Protein AF-A0A1B6GUT9-F1 (afdb_monomer_lite)

Foldseek 3Di:
DVVVVVVVVVVVVVVVVVVVPPPDPDVVNVVVVVVVVVVVVVVVVVVVVVVVVVVVVVVCPDDDPPPPPCPDDDDPDDDPPDPPPPPPPDPPDPDDDDDDLVRVLVVLCVDPVRVPDPVSVVSVVVD

Organism: NCBI:txid1464854

pLDDT: mean 75.61, std 16.18, range [44.28, 97.44]

InterPro domains:
  IPR007900 Transcription initiation factor TFIID component TAF4, C-terminal [PF05236] (2-122)
  IPR045144 Transcription initiation factor TFIID component TAF4 [PTHR15138] (1-126)

Sequence (127 aa):
AERKKHEESEREILLRAAKSRSKTEDPEQVKLKAKAKEMQRAELEEMRQRESNLTALQAIGPRKKFKLDDAIAPLAQKIPGFNITVPSRAPPMQRIKRVSMRDLLFLLEQEKDTCKNSLLFKLYQKS

Radius of gyration: 37.66 Å; chains: 1; bounding box: 82×48×79 Å

Structure (mmCIF, N/CA/C/O backbone):
data_AF-A0A1B6GUT9-F1
#
_entry.id   AF-A0A1B6GUT9-F1
#
loop_
_atom_site.group_PDB
_atom_site.id
_atom_site.type_symbol
_atom_site.label_atom_id
_atom_site.label_alt_id
_atom_site.label_comp_id
_atom_site.label_asym_id
_atom_site.label_entity_id
_atom_site.label_seq_id
_atom_site.pdbx_PDB_ins_code
_atom_site.Cartn_x
_atom_site.Cartn_y
_atom_site.Cartn_z
_atom_site.occupancy
_atom_site.B_iso_or_equiv
_atom_site.auth_seq_id
_atom_site.auth_comp_id
_atom_site.auth_asym_id
_atom_site.auth_atom_id
_atom_site.pdbx_PDB_model_num
ATOM 1 N N . ALA A 1 1 ? -40.613 -26.230 36.964 1.00 57.66 1 ALA A N 1
ATOM 2 C CA . ALA A 1 1 ? -39.446 -25.497 36.427 1.00 57.66 1 ALA A CA 1
ATOM 3 C C . ALA A 1 1 ? -39.650 -23.979 36.463 1.00 57.66 1 ALA A C 1
ATOM 5 O O . ALA A 1 1 ? -38.716 -23.271 36.802 1.00 57.66 1 ALA A O 1
ATOM 6 N N . GLU A 1 2 ? -40.860 -23.472 36.203 1.00 54.22 2 GLU A N 1
ATOM 7 C CA . GLU A 1 2 ? -41.133 -22.022 36.157 1.00 54.22 2 GLU A CA 1
ATOM 8 C C . GLU A 1 2 ? -41.079 -21.310 37.519 1.00 54.22 2 GLU A C 1
ATOM 10 O O . GLU A 1 2 ? -40.506 -20.231 37.609 1.00 54.22 2 GLU A O 1
ATOM 15 N N . ARG A 1 3 ? -41.568 -21.934 38.604 1.00 55.97 3 ARG A N 1
ATOM 16 C CA . ARG A 1 3 ? -41.521 -21.334 39.957 1.00 55.97 3 ARG A CA 1
ATOM 17 C C . ARG A 1 3 ? -40.096 -21.069 40.457 1.00 55.97 3 ARG A C 1
ATOM 19 O O . ARG A 1 3 ? -39.838 -20.011 41.006 1.00 55.97 3 ARG A O 1
ATOM 26 N N . LYS A 1 4 ? -39.159 -21.988 40.184 1.00 61.28 4 LYS A N 1
ATOM 27 C CA . LYS A 1 4 ? -37.738 -21.812 40.529 1.00 61.28 4 LYS A CA 1
ATOM 28 C C . LYS A 1 4 ? -37.106 -20.650 39.768 1.00 61.28 4 LYS A C 1
ATOM 30 O O . LYS A 1 4 ? -36.343 -19.904 40.353 1.00 61.28 4 LYS A O 1
ATOM 35 N N . LYS A 1 5 ? -37.471 -20.471 38.495 1.00 64.19 5 LYS A N 1
ATOM 36 C CA . LYS A 1 5 ? -36.969 -19.384 37.644 1.00 64.19 5 LYS A CA 1
ATOM 37 C C . LYS A 1 5 ? -37.502 -18.014 38.086 1.00 64.19 5 LYS A C 1
ATOM 39 O O . LYS A 1 5 ? -36.780 -17.027 38.010 1.00 64.19 5 LYS A O 1
ATOM 44 N N . HIS A 1 6 ? -38.742 -17.966 38.577 1.00 63.41 6 HIS A N 1
ATOM 45 C CA . HIS A 1 6 ? -39.335 -16.752 39.145 1.00 63.41 6 HIS A CA 1
ATOM 46 C C . HIS A 1 6 ? -38.647 -16.350 40.454 1.00 63.41 6 HIS A C 1
ATOM 48 O O . HIS A 1 6 ? -38.225 -15.208 40.606 1.00 63.41 6 HIS A O 1
ATOM 54 N N . GLU A 1 7 ? -38.456 -17.308 41.359 1.00 64.31 7 GLU A N 1
ATOM 55 C CA . GLU A 1 7 ? -37.793 -17.091 42.649 1.00 64.31 7 GLU A CA 1
ATOM 56 C C . GLU A 1 7 ? -36.312 -16.696 42.475 1.00 64.31 7 GLU A C 1
ATOM 58 O O . GLU A 1 7 ? -35.795 -15.839 43.191 1.00 64.31 7 GLU A O 1
ATOM 63 N N . GLU A 1 8 ? -35.640 -17.239 41.451 1.00 66.88 8 GLU A N 1
ATOM 64 C CA . GLU A 1 8 ? -34.294 -16.813 41.050 1.00 66.88 8 GLU A CA 1
ATOM 65 C C . GLU A 1 8 ? -34.272 -15.368 40.541 1.00 66.88 8 GLU A C 1
ATOM 67 O O . GLU A 1 8 ? -33.385 -14.606 40.920 1.00 66.88 8 GLU A O 1
ATOM 72 N N . SER A 1 9 ? -35.271 -14.969 39.746 1.00 69.75 9 SER A N 1
ATOM 73 C CA . SER A 1 9 ? -35.369 -13.604 39.218 1.00 69.75 9 SER A CA 1
ATOM 74 C C . SER A 1 9 ? -35.673 -12.572 40.307 1.00 69.75 9 SER A C 1
ATOM 76 O O . SER A 1 9 ? -35.066 -11.502 40.331 1.00 69.75 9 SER A O 1
ATOM 78 N N . GLU A 1 10 ? -36.536 -12.903 41.272 1.00 68.94 10 GLU A N 1
ATOM 79 C CA . GLU A 1 10 ? -36.814 -12.037 42.421 1.00 68.94 10 GLU A CA 1
ATOM 80 C C . GLU A 1 10 ? -35.579 -11.902 43.316 1.00 68.94 10 GLU A C 1
ATOM 82 O O . GLU A 1 10 ? -35.238 -10.793 43.736 1.00 68.94 10 GLU A O 1
ATOM 87 N N . ARG A 1 11 ? -34.841 -13.000 43.532 1.00 73.69 11 ARG A N 1
ATOM 88 C CA . ARG A 1 11 ? -33.570 -12.994 44.269 1.00 73.69 11 ARG A CA 1
ATOM 89 C C . ARG A 1 1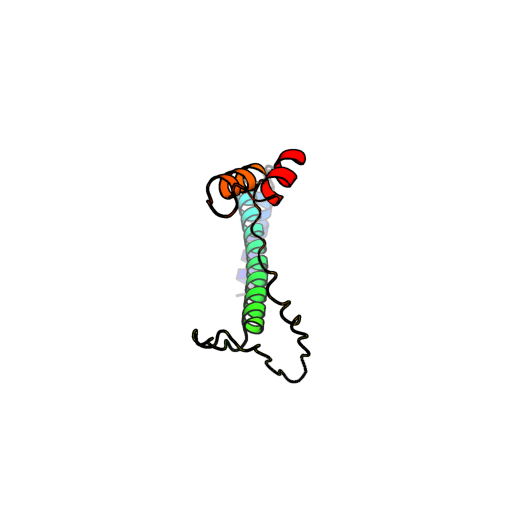1 ? -32.494 -12.178 43.552 1.00 73.69 11 ARG A C 1
ATOM 91 O O . ARG A 1 11 ? -31.747 -11.451 44.208 1.00 73.69 11 ARG A O 1
ATOM 98 N N . GLU A 1 12 ? -32.423 -12.262 42.229 1.00 73.38 12 GLU A N 1
ATOM 99 C CA . GLU A 1 12 ? -31.492 -11.486 41.407 1.00 73.38 12 GLU A CA 1
ATOM 100 C C . GLU A 1 12 ? -31.811 -9.985 41.459 1.00 73.38 12 GLU A C 1
ATOM 102 O O . GLU A 1 12 ? -30.905 -9.169 41.638 1.00 73.38 12 GLU A O 1
ATOM 107 N N . ILE A 1 13 ? -33.091 -9.609 41.389 1.00 77.50 13 ILE A N 1
ATOM 108 C CA . ILE A 1 13 ? -33.536 -8.212 41.489 1.00 77.50 13 ILE A CA 1
ATOM 109 C C . ILE A 1 13 ? -33.252 -7.651 42.887 1.00 77.50 13 ILE A C 1
ATOM 111 O O . ILE A 1 13 ? -32.741 -6.533 43.001 1.00 77.50 13 ILE A O 1
ATOM 115 N N . LEU A 1 14 ? -33.506 -8.428 43.945 1.00 66.88 14 LEU A N 1
ATOM 116 C CA . LEU A 1 14 ? -33.232 -8.013 45.323 1.00 66.88 14 LEU A CA 1
ATOM 117 C C . LEU A 1 14 ? -31.727 -7.821 45.568 1.00 66.88 14 LEU A C 1
ATOM 119 O O . LEU A 1 14 ? -31.309 -6.810 46.138 1.00 66.88 14 LEU A O 1
ATOM 123 N N . LEU A 1 15 ? -30.899 -8.755 45.081 1.00 68.38 15 LEU A N 1
ATOM 124 C CA . LEU A 1 15 ? -29.438 -8.664 45.153 1.00 68.38 15 LEU A CA 1
ATOM 125 C C . LEU A 1 15 ? -28.907 -7.480 44.339 1.00 68.38 15 LEU A C 1
ATOM 127 O O . LEU A 1 15 ? -28.021 -6.764 44.806 1.00 68.38 15 LEU A O 1
ATOM 131 N N . ARG A 1 16 ? -29.474 -7.224 43.156 1.00 70.69 16 ARG A N 1
ATOM 132 C CA . ARG A 1 16 ? -29.128 -6.083 42.296 1.00 70.69 16 ARG A CA 1
ATOM 133 C C . ARG A 1 16 ? -29.485 -4.747 42.946 1.00 70.69 16 ARG A C 1
ATOM 135 O O . ARG A 1 16 ? -28.674 -3.822 42.914 1.00 70.69 16 ARG A O 1
ATOM 142 N N . ALA A 1 17 ? -30.654 -4.654 43.574 1.00 66.69 17 ALA A N 1
ATOM 143 C CA . ALA A 1 17 ? -31.082 -3.463 44.300 1.00 66.69 17 ALA A CA 1
ATOM 144 C C . ALA A 1 17 ? -30.190 -3.201 45.527 1.00 66.69 17 ALA A C 1
ATOM 146 O O . ALA A 1 17 ? -29.755 -2.066 45.734 1.00 66.69 17 ALA A O 1
ATOM 147 N N . ALA A 1 18 ? -29.821 -4.246 46.278 1.00 65.00 18 ALA A N 1
ATOM 148 C CA . ALA A 1 18 ? -28.900 -4.135 47.410 1.00 65.00 18 ALA A CA 1
ATOM 149 C C . ALA A 1 18 ? -27.490 -3.684 46.981 1.00 65.00 18 ALA A C 1
ATOM 151 O O . ALA A 1 18 ? -26.916 -2.793 47.608 1.00 65.00 18 ALA A O 1
ATOM 152 N N . LYS A 1 19 ? -26.960 -4.228 45.874 1.00 61.50 19 LYS A N 1
ATOM 153 C CA . LYS A 1 19 ? -25.636 -3.863 45.332 1.00 61.50 19 LYS A CA 1
ATOM 154 C C . LYS A 1 19 ? -25.589 -2.456 44.719 1.00 61.50 19 LYS A C 1
ATOM 156 O O . LYS A 1 19 ? -24.543 -1.822 44.729 1.00 61.50 19 LYS A O 1
ATOM 161 N N . SER A 1 20 ? -26.717 -1.933 44.232 1.00 58.66 20 SER A N 1
ATOM 162 C CA . SER A 1 20 ? -26.798 -0.590 43.625 1.00 58.66 20 SER A CA 1
ATOM 163 C C . SER A 1 20 ? -26.779 0.589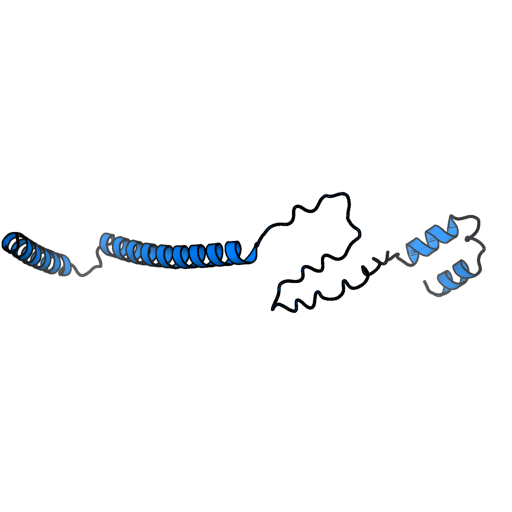 44.612 1.00 58.66 20 SER A C 1
ATOM 165 O O . SER A 1 20 ? -26.722 1.742 44.185 1.00 58.66 20 SER A O 1
ATOM 167 N N . ARG A 1 21 ? -26.824 0.335 45.929 1.00 52.19 21 ARG A N 1
ATOM 168 C CA . ARG A 1 21 ? -26.881 1.392 46.956 1.00 52.19 21 ARG A CA 1
ATOM 169 C C . ARG A 1 21 ? -25.507 1.965 47.347 1.00 52.19 21 ARG A C 1
ATOM 171 O O . ARG A 1 21 ? -25.469 3.039 47.943 1.00 52.19 21 ARG A O 1
ATOM 178 N N . SER A 1 22 ? -24.392 1.315 46.998 1.00 53.53 22 SER A N 1
ATOM 179 C CA . SER A 1 22 ? -23.025 1.820 47.224 1.00 53.53 22 SER A CA 1
ATOM 180 C C . SER A 1 22 ? -22.512 2.565 45.985 1.00 53.53 22 SER A C 1
ATOM 182 O O . SER A 1 22 ? -22.076 1.972 45.005 1.00 53.53 22 SER A O 1
ATOM 184 N N . LYS A 1 23 ? -22.624 3.892 46.025 1.00 53.22 23 LYS A N 1
ATOM 185 C CA . LYS A 1 23 ? -22.599 4.848 44.903 1.00 53.22 23 LYS A CA 1
ATOM 186 C C . LYS A 1 23 ? -21.203 5.196 44.342 1.00 53.22 23 LYS A C 1
ATOM 188 O O . LYS A 1 23 ? -20.977 6.320 43.905 1.00 53.22 23 LYS A O 1
ATOM 193 N N . THR A 1 24 ? -20.283 4.243 44.331 1.00 57.00 24 THR A N 1
ATOM 194 C CA . THR A 1 24 ? -19.035 4.284 43.552 1.00 57.00 24 THR A CA 1
ATOM 195 C C . THR A 1 24 ? -19.071 3.045 42.678 1.00 57.00 24 THR A C 1
ATOM 197 O O . THR A 1 24 ? -19.139 1.956 43.240 1.00 57.00 24 THR A O 1
ATOM 200 N N . GLU A 1 25 ? -19.122 3.191 41.347 1.00 55.28 25 GLU A N 1
ATOM 201 C CA . GLU A 1 25 ? -19.144 2.046 40.423 1.00 55.28 25 GLU A CA 1
ATOM 202 C C . GLU A 1 25 ? -18.115 1.002 40.873 1.00 55.28 25 GLU A C 1
ATOM 204 O O . GLU A 1 25 ? -16.919 1.285 40.946 1.00 55.28 25 GLU A O 1
ATOM 209 N N . ASP A 1 26 ? -18.609 -0.181 41.239 1.00 64.88 26 ASP A N 1
ATOM 210 C CA . ASP A 1 26 ? -17.792 -1.302 41.681 1.00 64.88 26 ASP A CA 1
ATOM 211 C C . ASP A 1 26 ? -16.758 -1.583 40.571 1.00 64.88 26 ASP A C 1
ATOM 213 O O . ASP A 1 26 ? -17.155 -1.785 39.414 1.00 64.88 26 ASP A O 1
ATOM 217 N N . PRO A 1 27 ? -15.441 -1.549 40.849 1.00 69.44 27 PRO A N 1
ATOM 218 C CA . PRO A 1 27 ? -14.406 -1.738 39.832 1.00 69.44 27 PRO A CA 1
ATOM 219 C C . PRO A 1 27 ? -14.572 -3.051 39.053 1.00 69.44 27 PRO A C 1
ATOM 221 O O . PRO A 1 27 ? -14.122 -3.156 37.907 1.00 69.44 27 PRO A O 1
ATOM 224 N N . GLU A 1 28 ? -15.246 -4.047 39.631 1.00 76.50 28 GLU A N 1
ATOM 225 C CA . GLU A 1 28 ? -15.600 -5.279 38.927 1.00 76.50 28 GLU A CA 1
ATOM 226 C C . GLU A 1 28 ? -16.670 -5.071 37.845 1.00 76.50 28 GLU A C 1
ATOM 228 O O . GLU A 1 28 ? -16.590 -5.671 36.770 1.00 76.50 28 GLU A O 1
ATOM 233 N N . GLN A 1 29 ? -17.633 -4.175 38.064 1.00 76.00 29 GLN A N 1
ATOM 234 C CA . GLN A 1 29 ? -18.714 -3.889 37.118 1.00 76.00 29 GLN A CA 1
ATOM 235 C C . GLN A 1 29 ? -18.206 -3.143 35.874 1.00 76.00 29 GLN A C 1
ATOM 237 O O . GLN A 1 29 ? -18.638 -3.432 34.753 1.00 76.00 29 GLN A O 1
ATOM 242 N N . VAL A 1 30 ? -17.226 -2.249 36.045 1.00 78.62 30 VAL A N 1
ATOM 243 C CA . VAL A 1 30 ? -16.538 -1.569 34.932 1.00 78.62 30 VAL A CA 1
ATOM 244 C C . VAL A 1 30 ? -15.777 -2.578 34.069 1.00 78.62 30 VAL A C 1
ATOM 246 O O . VAL A 1 30 ? -15.898 -2.553 32.841 1.00 78.62 30 VAL A O 1
ATOM 249 N N . LYS A 1 31 ? -15.051 -3.514 34.697 1.00 83.56 31 LYS A N 1
ATOM 250 C CA . LYS A 1 31 ? -14.345 -4.596 33.989 1.00 83.56 31 LYS A CA 1
ATOM 251 C C . LYS A 1 31 ? -15.313 -5.500 33.229 1.00 83.56 31 LYS A C 1
ATOM 253 O O . LYS A 1 31 ? -15.051 -5.828 32.073 1.00 83.56 31 LYS A O 1
ATOM 258 N N . LEU A 1 32 ? -16.447 -5.859 33.837 1.00 78.88 32 LEU A N 1
ATOM 259 C CA . LEU A 1 32 ? -17.483 -6.659 33.177 1.00 78.88 32 LEU A CA 1
ATOM 260 C C . LEU A 1 32 ? -18.051 -5.950 31.942 1.00 78.88 32 LEU A C 1
ATOM 262 O O . LEU A 1 32 ? -18.172 -6.557 30.879 1.00 78.88 32 LEU A O 1
ATOM 266 N N . LYS A 1 33 ? -18.349 -4.652 32.056 1.00 85.50 33 LYS A N 1
ATOM 267 C CA . LYS A 1 33 ? -18.865 -3.838 30.947 1.00 85.50 33 LYS A CA 1
ATOM 268 C C . LYS A 1 33 ? -17.836 -3.667 29.825 1.00 85.50 33 LYS A C 1
ATOM 270 O O . LYS A 1 33 ? -18.199 -3.758 28.652 1.00 85.50 33 LYS A O 1
ATOM 275 N N . ALA A 1 34 ? -16.564 -3.456 30.166 1.00 85.00 34 ALA A N 1
ATOM 276 C CA . ALA A 1 34 ? -15.475 -3.384 29.193 1.00 85.00 34 ALA A CA 1
ATOM 277 C C . ALA A 1 34 ? -15.313 -4.713 28.437 1.00 85.00 34 ALA A C 1
ATOM 279 O O . ALA A 1 34 ? -15.296 -4.711 27.207 1.00 85.00 34 ALA A O 1
ATOM 280 N N . LYS A 1 35 ? -15.315 -5.841 29.160 1.00 92.69 35 LYS A N 1
ATOM 281 C CA . LYS A 1 35 ? -15.223 -7.189 28.580 1.00 92.69 35 LYS A CA 1
ATOM 282 C C . LYS A 1 35 ? -16.400 -7.510 27.655 1.00 92.69 35 LYS A C 1
ATOM 284 O O . LYS A 1 35 ? -16.198 -8.076 26.587 1.00 92.69 35 LYS A O 1
ATOM 289 N N . ALA A 1 36 ? -17.621 -7.119 28.030 1.00 84.62 36 ALA A N 1
ATOM 290 C CA . ALA A 1 36 ? -18.800 -7.300 27.182 1.00 84.62 36 ALA A CA 1
ATOM 291 C C . ALA A 1 36 ? -18.696 -6.501 25.870 1.00 84.62 36 ALA A C 1
ATOM 293 O O . ALA A 1 36 ? -18.998 -7.021 24.798 1.00 84.62 36 ALA A O 1
ATOM 294 N N . LYS A 1 37 ? -18.217 -5.252 25.938 1.00 91.94 37 LYS A N 1
ATOM 295 C CA . LYS A 1 37 ? -18.022 -4.405 24.753 1.00 91.94 37 LYS A CA 1
ATOM 296 C C . LYS A 1 37 ? -16.909 -4.927 23.841 1.00 91.94 37 LYS A C 1
ATOM 298 O O . LYS A 1 37 ? -17.042 -4.871 22.621 1.00 91.94 37 LYS A O 1
ATOM 303 N N . GLU A 1 38 ? -15.818 -5.420 24.420 1.00 92.19 38 GLU A N 1
ATOM 304 C CA . GLU A 1 38 ? -14.720 -6.033 23.669 1.00 92.19 38 GLU A CA 1
ATOM 305 C C . GLU A 1 38 ? -15.179 -7.303 22.949 1.00 92.19 38 GLU A C 1
ATOM 307 O O . GLU A 1 38 ? -14.920 -7.446 21.757 1.00 92.19 38 GLU A O 1
ATOM 312 N N . MET A 1 39 ? -15.948 -8.159 23.629 1.00 87.00 39 MET A N 1
ATOM 313 C CA . MET A 1 39 ? -16.525 -9.368 23.037 1.00 87.00 39 MET A CA 1
ATOM 314 C C . MET A 1 39 ? -17.420 -9.045 21.833 1.00 87.00 39 MET A C 1
ATOM 316 O O . MET A 1 39 ? -17.240 -9.634 20.773 1.00 87.00 39 MET A O 1
ATOM 320 N N . GLN A 1 40 ? -18.311 -8.053 21.953 1.00 92.19 40 GLN A N 1
ATOM 321 C CA . GLN A 1 40 ? -19.157 -7.615 20.833 1.00 92.19 40 GLN A CA 1
ATOM 322 C C . GLN A 1 40 ? -18.341 -7.065 19.657 1.00 92.19 40 GLN A C 1
ATOM 324 O O . GLN A 1 40 ? -18.668 -7.305 18.495 1.00 92.19 40 GLN A O 1
ATOM 329 N N . ARG A 1 41 ? -17.268 -6.317 19.941 1.00 93.75 41 ARG A N 1
ATOM 330 C CA . ARG A 1 41 ? -16.391 -5.780 18.895 1.00 93.75 41 ARG A CA 1
ATOM 331 C C . ARG A 1 41 ? -15.636 -6.895 18.171 1.00 93.75 41 ARG A C 1
ATOM 333 O O . ARG A 1 41 ? -15.558 -6.855 16.947 1.00 93.75 41 ARG A O 1
ATOM 340 N N . ALA A 1 42 ? -15.114 -7.868 18.916 1.00 94.69 42 ALA A N 1
ATOM 341 C CA . ALA A 1 42 ? -14.421 -9.022 18.356 1.00 94.69 42 ALA A CA 1
ATOM 342 C C . ALA A 1 42 ? -15.357 -9.874 17.484 1.00 94.69 42 ALA A C 1
ATOM 344 O O . ALA A 1 42 ? -14.971 -10.264 16.387 1.00 94.69 42 ALA A O 1
ATOM 345 N N . GLU A 1 43 ? -16.603 -10.092 17.917 1.00 92.88 43 GLU A N 1
ATOM 346 C CA . GLU A 1 43 ? -17.606 -10.844 17.151 1.00 92.88 43 GLU A CA 1
ATOM 347 C C . GLU A 1 43 ? -17.937 -10.169 15.807 1.00 92.88 43 GLU A C 1
ATOM 349 O O . GLU A 1 43 ? -17.941 -10.823 14.762 1.00 92.88 43 GLU A O 1
ATOM 354 N N . LEU A 1 44 ? -18.137 -8.845 15.804 1.00 94.19 44 LEU A N 1
ATOM 355 C CA . LEU A 1 44 ? -18.374 -8.079 14.573 1.00 94.19 44 LEU A CA 1
ATOM 356 C C . LEU A 1 44 ? -17.173 -8.116 13.619 1.00 94.19 44 LEU A C 1
ATOM 358 O O . LEU A 1 44 ? -17.341 -8.234 12.404 1.00 94.19 44 LEU A O 1
ATOM 362 N N . GLU A 1 45 ? -15.957 -8.006 14.153 1.00 94.31 45 GLU A N 1
ATOM 363 C CA . GLU A 1 45 ? -14.739 -8.048 13.344 1.00 94.31 45 GLU A CA 1
ATOM 364 C C . GLU A 1 45 ? -14.494 -9.440 12.755 1.00 94.31 45 GLU A C 1
ATOM 366 O O . GLU A 1 45 ? -14.132 -9.553 11.581 1.00 94.31 45 GLU A O 1
ATOM 371 N N . GLU A 1 46 ? -14.773 -10.495 13.519 1.00 96.06 46 GLU A N 1
ATOM 372 C CA . GLU A 1 46 ? -14.680 -11.873 13.049 1.00 96.06 46 GLU A CA 1
ATOM 373 C C . GLU A 1 46 ? -15.686 -12.146 11.923 1.00 96.06 46 GLU A C 1
ATOM 375 O O . GLU A 1 46 ? -15.324 -12.730 10.900 1.00 96.06 46 GLU A O 1
ATOM 380 N N . MET A 1 47 ? -16.927 -11.669 12.056 1.00 94.69 47 MET A N 1
ATOM 381 C CA . MET A 1 47 ? -17.923 -11.740 10.982 1.00 94.69 47 MET A CA 1
ATOM 382 C C . MET A 1 47 ? -17.438 -11.028 9.719 1.00 94.69 47 MET A C 1
ATOM 384 O O . MET A 1 47 ? -17.433 -11.627 8.641 1.00 94.69 47 MET A O 1
ATOM 388 N N . ARG A 1 48 ? -16.919 -9.802 9.853 1.00 96.44 48 ARG A N 1
ATOM 389 C CA . ARG A 1 48 ? -16.353 -9.055 8.720 1.00 96.44 48 ARG A CA 1
ATOM 390 C C . ARG A 1 48 ? -15.183 -9.799 8.073 1.00 96.44 48 ARG A C 1
ATOM 392 O O . ARG A 1 48 ? -15.042 -9.813 6.850 1.00 96.44 48 ARG A O 1
ATOM 399 N N . GLN A 1 49 ? -14.317 -10.412 8.879 1.00 96.56 49 GLN A N 1
ATOM 400 C CA . GLN A 1 49 ? -13.183 -11.182 8.376 1.00 96.56 49 GLN A CA 1
ATOM 401 C C . GLN A 1 49 ? -13.645 -12.448 7.644 1.00 96.56 49 GLN A C 1
ATOM 403 O O . GLN A 1 49 ? -13.116 -12.751 6.574 1.00 96.56 49 GLN A O 1
ATOM 408 N N . ARG A 1 50 ? -14.650 -13.160 8.166 1.00 97.44 50 ARG A N 1
ATOM 409 C CA . ARG A 1 50 ? -15.257 -14.324 7.500 1.00 97.44 50 ARG A CA 1
ATOM 410 C C . ARG A 1 50 ? -15.868 -13.943 6.149 1.00 97.44 50 ARG A C 1
ATOM 412 O O . ARG A 1 50 ? -15.613 -14.637 5.168 1.00 97.44 50 ARG A O 1
ATOM 419 N N . GLU A 1 51 ? -16.596 -12.830 6.071 1.00 96.44 51 GLU A N 1
ATOM 420 C CA . GLU A 1 51 ? -17.162 -12.309 4.814 1.00 96.44 51 GLU A CA 1
ATOM 421 C C . GLU A 1 51 ? -16.074 -11.926 3.801 1.00 96.44 51 GLU A C 1
ATOM 423 O O . GLU A 1 51 ? -16.145 -12.292 2.622 1.00 96.44 51 GLU A O 1
ATOM 428 N N . SER A 1 52 ? -15.025 -11.242 4.267 1.00 95.94 52 SER A N 1
ATOM 429 C CA . SER A 1 52 ? -13.853 -10.911 3.451 1.00 95.94 52 SER A CA 1
ATOM 430 C C . SER A 1 52 ? -13.179 -12.173 2.898 1.00 95.94 52 SER A C 1
ATOM 432 O O . SER A 1 52 ? -12.911 -12.263 1.700 1.00 95.94 52 SER A O 1
ATOM 434 N N . ASN A 1 53 ? -12.975 -13.194 3.739 1.00 95.62 53 ASN A N 1
ATOM 435 C CA . ASN A 1 53 ? -12.378 -14.469 3.336 1.00 95.62 53 ASN A CA 1
ATOM 436 C C . ASN A 1 53 ? -13.250 -15.218 2.322 1.00 95.62 53 ASN A C 1
ATOM 438 O O . ASN A 1 53 ? -12.727 -15.761 1.349 1.00 95.62 53 ASN A O 1
ATOM 442 N N . LEU A 1 54 ? -14.571 -15.228 2.519 1.00 95.81 54 LEU A N 1
ATOM 443 C CA . LEU A 1 54 ? -15.510 -15.833 1.576 1.00 95.81 54 LEU A CA 1
ATOM 444 C C . LEU A 1 54 ? -15.426 -15.148 0.205 1.00 95.81 54 LEU A C 1
ATOM 446 O O . LEU A 1 54 ? -15.316 -15.822 -0.819 1.00 95.81 54 LEU A O 1
ATOM 450 N N . THR A 1 55 ? -15.392 -13.816 0.194 1.00 94.38 55 THR A N 1
ATOM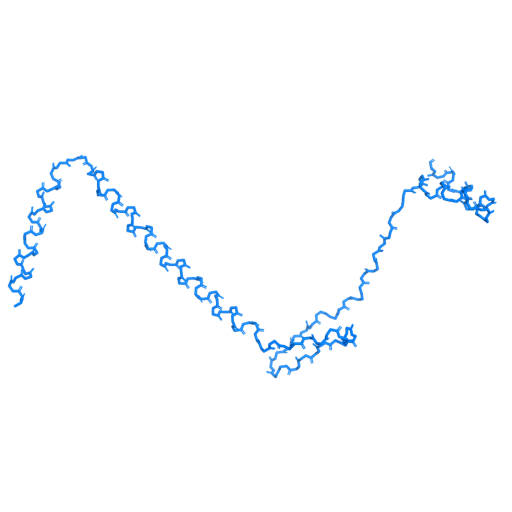 451 C CA . THR A 1 55 ? -15.236 -13.012 -1.027 1.00 94.38 55 THR A CA 1
ATOM 452 C C . THR A 1 55 ? -13.888 -13.277 -1.701 1.00 94.38 55 THR A C 1
ATOM 454 O O . THR A 1 55 ? -13.823 -13.449 -2.918 1.00 94.38 55 THR A O 1
ATOM 457 N N . ALA A 1 56 ? -12.805 -13.378 -0.926 1.00 93.38 56 ALA A N 1
ATOM 458 C CA . ALA A 1 56 ? -11.480 -13.707 -1.443 1.00 93.38 56 ALA A CA 1
ATOM 459 C C . ALA A 1 56 ? -11.450 -15.102 -2.087 1.00 93.38 56 ALA A C 1
ATOM 461 O O . ALA A 1 56 ? -10.906 -15.253 -3.178 1.00 93.38 56 ALA A O 1
ATOM 462 N N . LEU A 1 57 ? -12.074 -16.111 -1.469 1.00 89.19 57 LEU A N 1
ATOM 463 C CA . LEU A 1 57 ? -12.186 -17.455 -2.050 1.00 89.19 57 LEU A CA 1
ATOM 464 C C . LEU A 1 57 ? -12.988 -17.452 -3.356 1.00 89.19 57 LEU A C 1
ATOM 466 O O . LEU A 1 57 ? -12.582 -18.111 -4.315 1.00 89.19 57 LEU A O 1
ATOM 470 N N . GLN A 1 58 ? -14.076 -16.679 -3.419 1.00 90.25 58 GLN A N 1
ATOM 471 C CA . GLN A 1 58 ? -14.842 -16.488 -4.654 1.00 90.25 58 GLN A CA 1
ATOM 472 C C . GLN A 1 58 ? -13.999 -15.804 -5.747 1.00 90.25 58 GLN A C 1
ATOM 474 O O . GLN A 1 58 ? -14.053 -16.213 -6.906 1.00 90.25 58 GLN A O 1
ATOM 479 N N . ALA A 1 59 ? -13.180 -14.811 -5.384 1.00 88.00 59 ALA A N 1
ATOM 480 C CA . ALA A 1 59 ? -12.349 -14.049 -6.319 1.00 88.00 59 ALA A CA 1
ATOM 481 C C . ALA A 1 59 ? -11.087 -14.793 -6.799 1.00 88.00 59 ALA A C 1
ATOM 483 O O . ALA A 1 59 ? -10.665 -14.592 -7.938 1.00 88.00 59 ALA A O 1
ATOM 484 N N . ILE A 1 60 ? -10.477 -15.649 -5.965 1.00 84.88 60 ILE A N 1
ATOM 485 C CA . ILE A 1 60 ? -9.265 -16.420 -6.315 1.00 84.88 60 ILE A CA 1
ATOM 486 C C . ILE A 1 60 ? -9.507 -17.307 -7.547 1.00 84.88 60 ILE A C 1
ATOM 488 O O . ILE A 1 60 ? -8.589 -17.488 -8.352 1.00 84.88 60 ILE A O 1
ATOM 492 N N . GLY A 1 61 ? -10.730 -17.821 -7.716 1.00 75.31 61 GLY A N 1
ATOM 493 C CA . GLY A 1 61 ? -11.136 -18.615 -8.875 1.00 75.31 61 GLY A CA 1
ATOM 494 C C . GLY A 1 61 ? -10.276 -19.872 -9.122 1.00 75.31 61 GLY A C 1
ATOM 495 O O . GLY A 1 61 ? -9.373 -20.207 -8.348 1.00 75.31 61 GLY A O 1
ATOM 496 N N . PRO A 1 62 ? -10.532 -20.621 -10.211 1.00 78.62 62 PRO A N 1
ATOM 497 C CA . PRO A 1 62 ? -9.710 -21.769 -10.584 1.00 78.62 62 PRO A CA 1
ATOM 498 C C . PRO A 1 62 ? -8.292 -21.311 -10.954 1.00 78.62 62 PRO A C 1
ATOM 500 O O . PRO A 1 62 ? -8.055 -20.770 -12.038 1.00 78.62 62 PRO A O 1
ATOM 503 N N . ARG A 1 63 ? -7.324 -21.528 -10.055 1.00 70.38 63 ARG A N 1
ATOM 504 C CA . ARG A 1 63 ? -5.914 -21.183 -10.293 1.00 70.38 63 ARG A CA 1
ATOM 505 C C . ARG A 1 63 ? -5.365 -22.033 -11.441 1.00 70.38 63 ARG A C 1
ATOM 507 O O . ARG A 1 63 ? -5.071 -23.214 -11.260 1.00 70.38 63 ARG A O 1
ATOM 514 N N . LYS A 1 64 ? -5.154 -21.432 -12.616 1.00 61.59 64 LYS A N 1
ATOM 515 C CA . LYS A 1 64 ? -4.288 -22.024 -13.644 1.00 61.59 64 LYS A CA 1
ATOM 516 C C . LYS A 1 64 ? -2.872 -22.065 -13.079 1.00 61.59 64 LYS A C 1
ATOM 518 O O . LYS A 1 64 ? -2.270 -21.017 -12.855 1.00 61.59 64 LYS A O 1
ATOM 523 N N . LYS A 1 65 ? -2.343 -23.265 -12.817 1.00 59.97 65 LYS A N 1
ATOM 524 C CA . LYS A 1 65 ? -0.920 -23.425 -12.505 1.00 59.97 65 LYS A CA 1
ATOM 525 C C . LYS A 1 65 ? -0.144 -22.944 -13.728 1.00 59.97 65 LYS A C 1
ATOM 527 O O . LYS A 1 65 ? -0.163 -23.607 -14.761 1.00 59.97 65 LYS A O 1
ATOM 532 N N . PHE A 1 66 ? 0.460 -21.764 -13.630 1.00 55.06 66 PHE A N 1
ATOM 533 C CA . PHE A 1 66 ? 1.358 -21.264 -14.659 1.00 55.06 66 PHE A CA 1
ATOM 534 C C . PHE A 1 66 ? 2.541 -22.230 -14.709 1.00 55.06 66 PHE A C 1
ATOM 536 O O . PHE A 1 66 ? 3.296 -22.341 -13.743 1.00 55.06 66 PHE A O 1
ATOM 543 N N . LYS A 1 67 ? 2.647 -22.991 -15.801 1.00 54.59 67 LYS A N 1
ATOM 544 C CA . LYS A 1 67 ? 3.882 -23.701 -16.119 1.00 54.59 67 LYS A CA 1
ATOM 545 C C . LYS A 1 67 ? 4.925 -22.613 -16.368 1.00 54.59 67 LYS A C 1
ATOM 547 O O . LYS A 1 67 ? 4.678 -21.702 -17.154 1.00 54.59 67 LYS A O 1
ATOM 552 N N . LEU A 1 68 ? 6.025 -22.666 -15.625 1.00 55.44 68 LEU A N 1
ATOM 553 C CA . LEU A 1 68 ? 7.054 -21.623 -15.595 1.00 55.44 68 LEU A CA 1
ATOM 554 C C . LEU A 1 68 ? 7.800 -21.452 -16.935 1.00 55.44 68 LEU A C 1
ATOM 556 O O . LEU A 1 68 ? 8.536 -20.483 -17.073 1.00 55.44 68 LEU A O 1
ATOM 560 N N . ASP A 1 69 ? 7.559 -22.323 -17.920 1.00 53.94 69 ASP A N 1
ATOM 561 C CA . ASP A 1 69 ? 8.258 -22.304 -19.210 1.00 53.94 69 ASP A CA 1
ATOM 562 C C . ASP A 1 69 ? 7.571 -21.469 -20.308 1.00 53.94 69 ASP A C 1
ATOM 564 O O . ASP A 1 69 ? 8.236 -21.050 -21.249 1.00 53.94 69 ASP A O 1
ATOM 568 N N . ASP A 1 70 ? 6.283 -21.123 -20.175 1.00 46.44 70 ASP A N 1
ATOM 569 C CA . ASP A 1 70 ? 5.537 -20.386 -21.215 1.00 46.44 70 ASP A CA 1
ATOM 570 C C . ASP A 1 70 ? 5.333 -18.905 -20.851 1.00 46.44 70 ASP A C 1
ATOM 572 O O . ASP A 1 70 ? 4.226 -18.359 -20.894 1.00 46.44 70 ASP A O 1
ATOM 576 N N . ALA A 1 71 ? 6.408 -18.204 -20.490 1.00 50.50 71 ALA A N 1
ATOM 577 C CA . ALA A 1 71 ? 6.379 -16.762 -20.221 1.00 50.50 71 ALA A CA 1
ATOM 578 C C . ALA A 1 71 ? 6.164 -15.884 -21.482 1.00 50.50 71 ALA A C 1
ATOM 580 O O . ALA A 1 71 ? 6.564 -14.719 -21.488 1.00 50.50 71 ALA A O 1
ATOM 581 N N . ILE A 1 72 ? 5.525 -16.401 -22.543 1.00 50.34 72 ILE A N 1
ATOM 582 C CA . ILE A 1 72 ? 5.221 -15.664 -23.781 1.00 50.34 72 ILE A CA 1
ATOM 583 C C . ILE A 1 72 ? 3.857 -16.091 -24.369 1.00 50.34 72 ILE A C 1
ATOM 585 O O . ILE A 1 72 ? 3.776 -16.620 -25.469 1.00 50.34 72 ILE A O 1
ATOM 589 N N . ALA A 1 73 ? 2.748 -15.845 -23.663 1.00 46.28 73 ALA A N 1
ATOM 590 C CA . ALA A 1 73 ? 1.424 -15.727 -24.294 1.00 46.28 73 ALA A CA 1
ATOM 591 C C . ALA A 1 73 ? 0.456 -14.924 -23.400 1.00 46.28 73 ALA A C 1
ATOM 593 O O . ALA A 1 73 ? 0.404 -15.167 -22.190 1.00 46.28 73 ALA A O 1
ATOM 594 N N . PRO A 1 74 ? -0.327 -13.965 -23.935 1.00 47.75 74 PRO A N 1
ATOM 595 C CA . PRO A 1 74 ? -1.309 -13.243 -23.140 1.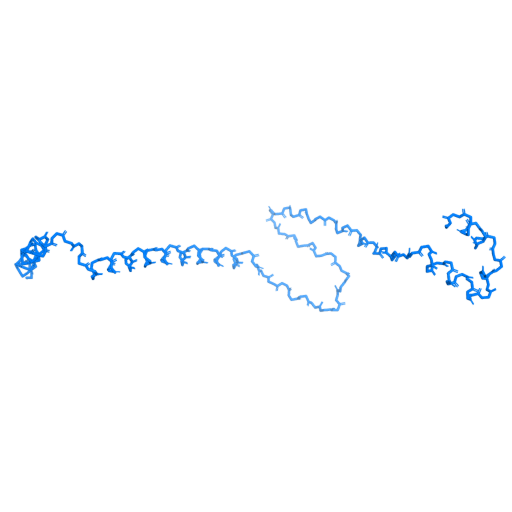00 47.75 74 PRO A CA 1
ATOM 596 C C . PRO A 1 74 ? -2.491 -14.172 -22.836 1.00 47.75 74 PRO A C 1
ATOM 598 O O . PRO A 1 74 ? -3.170 -14.673 -23.730 1.00 47.75 74 PRO A O 1
ATOM 601 N N . LEU A 1 75 ? -2.735 -14.410 -21.548 1.00 49.22 75 LEU A N 1
ATOM 602 C CA . LEU A 1 75 ? -3.831 -15.235 -21.052 1.00 49.22 75 LEU A CA 1
ATOM 603 C C . LEU A 1 75 ? -5.174 -14.506 -21.231 1.00 49.22 75 LEU A C 1
ATOM 605 O O . LEU A 1 75 ? -5.693 -13.895 -20.301 1.00 49.22 75 LEU A O 1
ATOM 609 N N . ALA A 1 76 ? -5.758 -14.584 -22.425 1.00 51.72 76 ALA A N 1
ATOM 610 C CA . ALA A 1 76 ? -7.163 -14.254 -22.641 1.00 51.72 76 ALA A CA 1
ATOM 611 C C . ALA A 1 7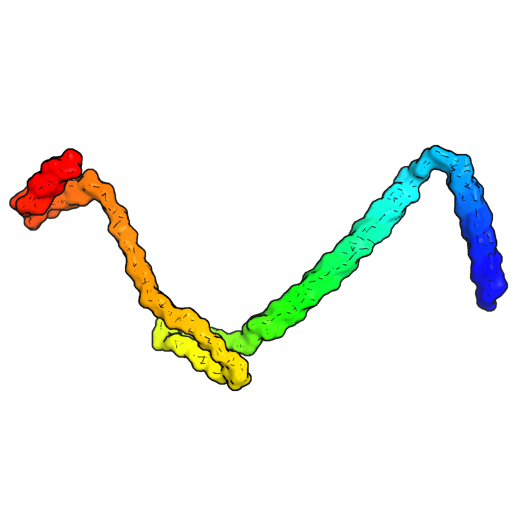6 ? -8.028 -15.442 -22.180 1.00 51.72 76 ALA A C 1
ATOM 613 O O . ALA A 1 76 ? -8.263 -16.395 -22.922 1.00 51.72 76 ALA A O 1
ATOM 614 N N . GLN A 1 77 ? -8.478 -15.428 -20.923 1.00 51.50 77 GLN A N 1
ATOM 615 C CA . GLN A 1 77 ? -9.529 -16.339 -20.464 1.00 51.50 77 GLN A CA 1
ATOM 616 C C . GLN A 1 77 ? -10.894 -15.750 -20.820 1.00 51.50 77 GLN A C 1
ATOM 618 O O . GLN A 1 77 ? -11.349 -14.792 -20.205 1.00 51.50 77 GLN A O 1
ATOM 623 N N . LYS A 1 78 ? -11.553 -16.344 -21.816 1.00 49.47 78 LYS A N 1
ATOM 624 C CA . LYS A 1 78 ? -12.929 -16.023 -22.200 1.00 49.47 78 LYS A CA 1
ATOM 625 C C . LYS A 1 78 ? -13.892 -16.620 -21.163 1.00 49.47 78 LYS A C 1
ATOM 627 O O . LYS A 1 78 ? -14.238 -17.794 -21.246 1.00 49.47 78 LYS A O 1
ATOM 632 N N . ILE A 1 79 ? -14.279 -15.825 -20.168 1.00 55.91 79 ILE A N 1
ATOM 633 C CA . ILE A 1 79 ? -15.408 -16.113 -19.271 1.00 55.91 79 ILE A CA 1
ATOM 634 C C . ILE A 1 79 ? -16.672 -15.594 -19.980 1.00 55.91 79 ILE A C 1
ATOM 636 O O . ILE A 1 79 ? -16.690 -14.421 -20.364 1.00 55.91 79 ILE A O 1
ATOM 640 N N . PRO A 1 80 ? -17.714 -16.413 -20.218 1.00 44.28 80 PRO A N 1
ATOM 641 C CA . PRO A 1 80 ? -18.922 -15.936 -20.882 1.00 44.28 80 PRO A CA 1
ATOM 642 C C . PRO A 1 80 ? -19.618 -14.910 -19.975 1.00 44.28 80 PRO A C 1
ATOM 644 O O . PRO A 1 80 ? -19.999 -15.231 -18.855 1.00 44.28 80 PRO A O 1
ATOM 647 N N . GLY A 1 81 ? -19.737 -13.665 -20.447 1.00 56.38 81 GLY A N 1
ATOM 648 C CA . GLY A 1 81 ? -20.394 -12.565 -19.727 1.00 56.38 81 GLY A CA 1
ATOM 649 C C . GLY A 1 81 ? -19.463 -11.578 -19.014 1.00 56.38 81 GLY A C 1
ATOM 650 O O . GLY A 1 81 ? -19.951 -10.583 -18.488 1.00 56.38 81 GLY A O 1
ATOM 651 N N . PHE A 1 82 ? -18.140 -11.785 -19.030 1.00 48.62 82 PHE A N 1
ATOM 652 C CA . PHE A 1 82 ? -17.192 -10.837 -18.440 1.00 48.62 82 PHE A CA 1
ATOM 653 C C . PHE A 1 82 ? -16.201 -10.343 -19.496 1.00 48.62 82 PHE A C 1
ATOM 655 O O . PHE A 1 82 ? -15.224 -11.014 -19.832 1.00 48.62 82 PHE A O 1
ATOM 662 N N . ASN A 1 83 ? -16.460 -9.147 -20.030 1.00 53.31 83 ASN A N 1
ATOM 663 C CA . ASN A 1 83 ? -15.482 -8.413 -20.826 1.00 53.31 83 ASN A CA 1
ATOM 664 C C . ASN A 1 83 ? -14.431 -7.838 -19.868 1.00 53.31 83 ASN A C 1
ATOM 666 O O . ASN A 1 83 ? -14.493 -6.668 -19.495 1.00 53.31 83 ASN A O 1
ATOM 670 N N . ILE A 1 84 ? -13.466 -8.666 -19.449 1.00 54.91 84 ILE A N 1
ATOM 671 C CA . ILE A 1 84 ? -12.215 -8.132 -18.908 1.00 54.91 84 ILE A CA 1
ATOM 672 C C . ILE A 1 84 ? -11.502 -7.499 -20.088 1.00 54.91 84 ILE A C 1
ATOM 674 O O . ILE A 1 84 ? -10.821 -8.181 -20.857 1.00 54.91 84 ILE A O 1
ATOM 678 N N . THR A 1 85 ? -11.638 -6.187 -20.226 1.00 56.56 85 THR A N 1
ATOM 679 C CA . THR A 1 85 ? -10.634 -5.401 -20.929 1.00 56.56 85 THR A CA 1
ATOM 680 C C . THR A 1 85 ? -9.373 -5.518 -20.086 1.00 56.56 85 THR A C 1
ATOM 682 O O . THR A 1 85 ? -9.120 -4.712 -19.193 1.00 56.56 85 THR A O 1
ATOM 685 N N . VAL A 1 86 ? -8.610 -6.596 -20.293 1.00 58.97 86 VAL A N 1
ATOM 686 C CA . VAL A 1 86 ? -7.235 -6.653 -19.815 1.00 58.97 86 VAL A CA 1
ATOM 687 C C . VAL A 1 86 ? -6.602 -5.383 -20.370 1.00 58.97 86 VAL A C 1
ATOM 689 O O . VAL A 1 86 ? -6.700 -5.174 -21.584 1.00 58.97 86 VAL A O 1
ATOM 692 N N . PRO A 1 87 ? -6.057 -4.475 -19.537 1.00 58.06 87 PRO A N 1
ATOM 693 C CA . PRO A 1 87 ? -5.314 -3.358 -20.085 1.00 58.06 87 PRO A CA 1
ATOM 694 C C . PRO A 1 87 ? -4.254 -4.016 -20.951 1.00 58.06 87 PRO A C 1
ATOM 696 O O . PRO A 1 87 ? -3.452 -4.800 -20.435 1.00 58.06 87 PR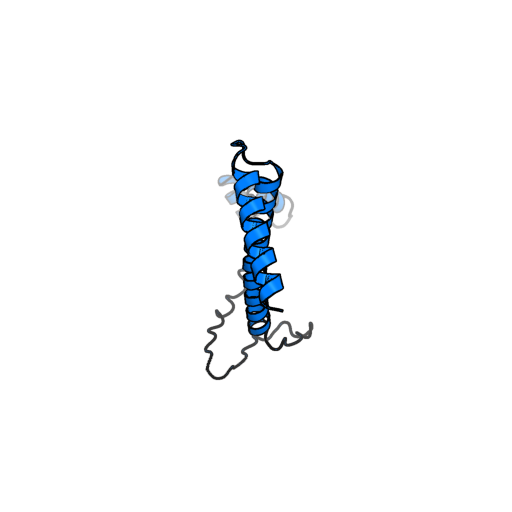O A O 1
ATOM 699 N N . SER A 1 88 ? -4.362 -3.816 -22.271 1.00 60.28 88 SER A N 1
ATOM 700 C CA . SER A 1 88 ? -3.398 -4.311 -23.247 1.00 60.28 88 SER A CA 1
ATOM 701 C C . SER A 1 88 ? -2.049 -4.050 -22.624 1.00 60.28 88 SER A C 1
ATOM 703 O O . SER A 1 88 ? -1.765 -2.884 -22.342 1.00 60.28 88 SER A O 1
ATOM 705 N N . ARG A 1 89 ? -1.327 -5.123 -22.262 1.00 61.38 89 ARG A N 1
ATOM 706 C CA . ARG A 1 89 ? -0.096 -5.048 -21.477 1.00 61.38 89 ARG A CA 1
ATOM 707 C C . ARG A 1 89 ? 0.747 -4.006 -22.175 1.00 61.38 89 ARG A C 1
ATOM 709 O O . ARG A 1 89 ? 1.244 -4.281 -23.266 1.00 61.38 89 ARG A O 1
ATOM 716 N N . ALA A 1 90 ? 0.803 -2.799 -21.606 1.00 67.81 90 ALA A N 1
ATOM 717 C CA . ALA A 1 90 ? 1.579 -1.734 -22.201 1.00 67.81 90 ALA A CA 1
ATOM 718 C C . ALA A 1 90 ? 2.968 -2.347 -22.384 1.00 67.81 90 ALA A C 1
ATOM 720 O O . ALA A 1 90 ? 3.428 -3.035 -21.456 1.00 67.81 90 ALA A O 1
ATOM 721 N N . PRO A 1 91 ? 3.568 -2.244 -23.584 1.00 75.06 91 PRO A N 1
ATOM 722 C CA . PRO A 1 91 ? 4.883 -2.816 -23.812 1.00 75.06 91 PRO A CA 1
ATOM 723 C C . PRO A 1 91 ? 5.762 -2.403 -22.630 1.00 75.06 91 PRO A C 1
ATOM 725 O O . PRO A 1 91 ? 5.663 -1.247 -22.203 1.00 75.06 91 PRO A O 1
ATOM 728 N N . PRO A 1 92 ? 6.503 -3.345 -22.012 1.00 72.19 92 PRO A N 1
ATOM 729 C CA . PRO A 1 92 ? 7.227 -3.060 -20.785 1.00 72.19 92 PRO A CA 1
ATOM 730 C C . PRO A 1 92 ? 8.053 -1.804 -21.020 1.00 72.19 92 PRO A C 1
ATOM 732 O O . PRO A 1 92 ? 8.906 -1.784 -21.908 1.00 72.19 92 PRO A O 1
ATOM 735 N N . MET A 1 93 ? 7.735 -0.740 -20.278 1.00 75.25 93 MET A N 1
ATOM 736 C CA . MET A 1 93 ? 8.440 0.526 -20.412 1.00 75.25 93 MET A CA 1
ATOM 737 C C . MET A 1 93 ? 9.917 0.221 -20.202 1.00 75.25 93 MET A C 1
ATOM 739 O O . MET A 1 93 ? 10.308 -0.285 -19.145 1.00 75.25 93 MET A O 1
ATOM 743 N N . GLN A 1 94 ? 10.724 0.448 -21.237 1.00 81.12 94 GLN A N 1
ATOM 744 C CA . GLN A 1 94 ? 12.150 0.179 -21.164 1.00 81.12 94 GLN A CA 1
ATOM 745 C C . GLN A 1 94 ? 12.726 1.028 -20.034 1.00 81.12 94 GLN A C 1
ATOM 747 O O . GLN A 1 94 ? 12.606 2.254 -20.023 1.00 81.12 94 GLN A O 1
ATOM 752 N N . ARG A 1 95 ? 13.317 0.367 -19.038 1.00 83.62 95 ARG A N 1
ATOM 753 C CA . ARG A 1 95 ? 13.905 1.060 -17.895 1.00 83.62 95 ARG A CA 1
ATOM 754 C C . ARG A 1 95 ? 15.143 1.817 -18.370 1.00 83.62 95 ARG A C 1
ATOM 756 O O . ARG A 1 95 ? 16.169 1.205 -18.658 1.00 83.62 95 ARG A O 1
ATOM 763 N N . ILE A 1 96 ? 15.044 3.142 -18.428 1.00 85.88 96 ILE A N 1
ATOM 764 C CA . ILE A 1 96 ? 16.154 4.013 -18.824 1.00 85.88 96 ILE A CA 1
ATOM 765 C C . ILE A 1 96 ? 17.222 3.983 -17.726 1.00 85.88 96 ILE A C 1
ATOM 767 O O . ILE A 1 96 ? 16.940 4.288 -16.565 1.00 85.88 96 ILE A O 1
ATOM 771 N N . LYS A 1 97 ? 18.461 3.639 -18.093 1.00 86.50 97 LYS A N 1
ATOM 772 C CA . LYS A 1 97 ? 19.627 3.858 -17.230 1.00 86.50 97 LYS A CA 1
ATOM 773 C C . LYS A 1 97 ? 19.995 5.339 -17.301 1.00 86.50 97 LYS A C 1
ATOM 775 O O . LYS A 1 97 ? 20.266 5.849 -18.383 1.00 86.50 97 LYS A O 1
ATOM 780 N N . ARG A 1 98 ? 19.967 6.028 -16.161 1.00 89.62 98 ARG A N 1
ATOM 781 C CA . ARG A 1 98 ? 20.413 7.424 -16.047 1.00 89.62 98 ARG A CA 1
ATOM 782 C C . ARG A 1 98 ? 21.881 7.442 -15.636 1.00 89.62 98 ARG A C 1
ATOM 784 O O . ARG A 1 98 ? 22.269 6.661 -14.774 1.00 89.62 98 ARG A O 1
ATOM 791 N N . VAL A 1 99 ? 22.658 8.329 -16.243 1.00 89.31 99 VAL A N 1
ATOM 792 C CA . VAL A 1 99 ? 24.072 8.565 -15.924 1.00 89.31 99 VAL A CA 1
ATOM 793 C C . VAL A 1 99 ? 24.290 10.057 -15.702 1.00 89.31 99 VAL A C 1
ATOM 795 O O . VAL A 1 99 ? 23.583 10.874 -16.300 1.00 89.31 99 VAL A O 1
ATOM 798 N N . SER A 1 100 ? 25.227 10.413 -14.823 1.00 91.62 100 SER A N 1
ATOM 799 C CA . SER A 1 100 ? 25.633 11.809 -14.647 1.00 91.62 100 SER A CA 1
ATOM 800 C C . SER A 1 100 ? 26.483 12.270 -15.831 1.00 91.62 100 SER A C 1
ATOM 802 O O . SER A 1 100 ? 27.187 11.467 -16.445 1.00 91.62 100 SER A O 1
ATOM 804 N N . MET A 1 101 ? 26.477 13.574 -16.119 1.00 90.19 101 MET A N 1
ATOM 805 C CA . MET A 1 101 ? 27.371 14.167 -17.123 1.00 90.19 101 MET A CA 1
ATOM 806 C C . MET A 1 101 ? 28.841 13.873 -16.808 1.00 90.19 101 MET A C 1
ATOM 808 O O . MET A 1 101 ? 29.605 13.540 -17.708 1.00 90.19 101 MET A O 1
ATOM 812 N N . ARG A 1 102 ? 29.211 13.899 -15.520 1.00 92.62 102 ARG A N 1
ATOM 813 C CA . ARG A 1 102 ? 30.562 13.562 -15.051 1.00 92.62 102 ARG A CA 1
ATOM 814 C C . ARG A 1 102 ? 30.955 12.124 -15.391 1.00 92.62 102 ARG A C 1
ATOM 816 O O . ARG A 1 102 ? 32.070 11.890 -15.843 1.00 92.62 102 ARG A O 1
ATOM 823 N N . ASP A 1 103 ? 30.034 11.182 -15.202 1.00 91.94 103 ASP A N 1
ATOM 824 C CA . ASP A 1 103 ? 30.280 9.762 -15.465 1.00 91.94 103 ASP A CA 1
ATOM 825 C C . ASP A 1 103 ? 30.396 9.500 -16.972 1.00 91.94 103 ASP A C 1
ATOM 827 O O . ASP A 1 103 ? 31.233 8.711 -17.404 1.00 91.94 103 ASP A O 1
ATOM 831 N N . LEU A 1 104 ? 29.590 10.198 -17.783 1.00 90.81 104 LEU A N 1
ATOM 832 C CA . LEU A 1 104 ? 29.659 10.116 -19.241 1.00 90.81 104 LEU A CA 1
ATOM 833 C C . LEU A 1 104 ? 30.979 10.684 -19.782 1.00 90.81 104 LEU A C 1
ATOM 835 O O . LEU A 1 104 ? 31.593 10.055 -20.638 1.00 90.81 104 LEU A O 1
ATOM 839 N N . LEU A 1 105 ? 31.427 11.839 -19.278 1.00 92.81 105 LEU A N 1
ATOM 840 C CA . LEU A 1 105 ? 32.726 12.412 -19.644 1.00 92.81 105 LEU A CA 1
ATOM 841 C C . LEU A 1 105 ? 33.869 11.455 -19.297 1.00 92.81 105 LEU A C 1
ATOM 843 O O . LEU A 1 105 ? 34.687 11.156 -20.162 1.00 92.81 105 LEU A O 1
ATOM 847 N N . PHE A 1 106 ? 33.873 10.917 -18.074 1.00 93.00 106 PHE A N 1
ATOM 848 C CA . PHE A 1 106 ? 34.897 9.975 -17.627 1.00 93.00 106 PHE A CA 1
ATOM 849 C C . PHE A 1 106 ? 34.977 8.743 -18.537 1.00 93.00 106 PHE A C 1
ATOM 851 O O . PHE A 1 106 ? 36.059 8.384 -18.990 1.00 93.00 106 PHE A O 1
ATOM 858 N N . LEU A 1 107 ? 33.841 8.116 -18.859 1.00 92.44 107 LEU A N 1
ATOM 859 C CA . LEU A 1 107 ? 33.817 6.951 -19.749 1.00 92.44 107 LEU A CA 1
ATOM 860 C C . LEU A 1 107 ? 34.359 7.280 -21.145 1.00 92.44 107 LEU A C 1
ATOM 862 O O . LEU A 1 107 ? 35.191 6.541 -21.672 1.00 92.44 107 LEU A O 1
ATOM 866 N N . LEU A 1 108 ? 33.928 8.407 -21.717 1.00 92.81 108 LEU A N 1
ATOM 867 C CA . LEU A 1 108 ? 34.345 8.819 -23.056 1.00 92.81 108 LEU A CA 1
ATOM 868 C C . LEU A 1 108 ? 35.838 9.165 -23.135 1.00 92.81 108 LEU A C 1
ATOM 870 O O . LEU A 1 108 ? 36.423 9.001 -24.204 1.00 92.81 108 LEU A O 1
ATOM 874 N N . GLU A 1 109 ? 36.452 9.623 -22.041 1.00 92.44 109 GLU A N 1
ATOM 875 C CA . GLU A 1 109 ? 37.900 9.851 -21.955 1.00 92.44 109 GLU A CA 1
ATOM 876 C C . GLU A 1 109 ? 38.718 8.561 -21.890 1.00 92.44 109 GLU A C 1
ATOM 878 O O . GLU A 1 109 ? 39.813 8.506 -22.454 1.00 92.44 109 GLU A O 1
ATOM 883 N N . GLN A 1 110 ? 38.215 7.534 -21.198 1.00 93.50 110 GLN A N 1
ATOM 884 C CA . GLN A 1 110 ? 38.937 6.269 -21.019 1.00 93.50 110 GLN A CA 1
ATOM 885 C C . GLN A 1 110 ? 38.928 5.400 -22.287 1.00 93.50 110 GLN A C 1
ATOM 887 O O . GLN A 1 110 ? 39.886 4.669 -22.551 1.00 93.50 110 GLN A O 1
ATOM 892 N N . GLU A 1 111 ? 37.860 5.462 -23.083 1.00 92.62 111 GLU A N 1
ATOM 893 C CA . GLU A 1 111 ? 37.734 4.678 -24.312 1.00 92.62 111 GLU A CA 1
ATOM 894 C C . GLU A 1 111 ? 38.523 5.302 -25.480 1.00 92.62 111 GLU A C 1
ATOM 896 O O . GLU A 1 111 ? 38.320 6.453 -25.873 1.00 92.62 111 GLU A O 1
ATOM 901 N N . LYS A 1 112 ? 39.426 4.511 -26.081 1.00 86.62 112 LYS A N 1
ATOM 902 C CA . LYS A 1 112 ? 40.350 4.959 -27.145 1.00 86.62 112 LYS A CA 1
ATOM 903 C C . LYS A 1 112 ? 39.641 5.498 -28.391 1.00 86.62 112 LYS A C 1
ATOM 905 O O . LYS A 1 112 ? 40.182 6.373 -29.065 1.00 86.62 112 LYS A O 1
ATOM 910 N N . ASP A 1 113 ? 38.449 4.987 -28.676 1.00 85.88 113 ASP A N 1
ATOM 911 C CA . ASP A 1 113 ? 37.682 5.335 -29.873 1.00 85.88 113 ASP A CA 1
ATOM 912 C C . ASP A 1 113 ? 36.858 6.618 -29.682 1.00 85.88 113 ASP A C 1
ATOM 914 O O . ASP A 1 113 ? 36.532 7.315 -30.646 1.00 85.88 113 ASP A O 1
ATOM 918 N N . THR A 1 114 ? 36.543 6.975 -28.435 1.00 88.00 114 THR A N 1
ATOM 919 C CA . THR A 1 114 ? 35.681 8.119 -28.111 1.00 88.00 114 THR A CA 1
ATOM 920 C C . THR A 1 114 ? 36.437 9.315 -27.549 1.00 88.00 114 THR A C 1
ATOM 922 O O . THR A 1 114 ? 35.937 10.437 -27.654 1.00 88.00 114 THR A O 1
ATOM 925 N N . CYS A 1 115 ? 37.650 9.120 -27.026 1.00 87.44 115 CYS A N 1
ATOM 926 C CA . CYS A 1 115 ? 38.416 10.167 -26.342 1.00 87.44 115 CYS A CA 1
ATOM 927 C C . CYS A 1 115 ? 38.853 11.328 -27.249 1.00 87.44 115 CYS A C 1
ATOM 929 O O . CYS A 1 115 ? 39.132 12.425 -26.774 1.00 87.44 115 CYS A O 1
ATOM 931 N N . LYS A 1 116 ? 38.886 11.118 -28.569 1.00 86.94 116 LYS A N 1
ATOM 932 C CA . LYS A 1 116 ? 39.174 12.166 -29.569 1.00 86.94 116 LYS A CA 1
ATOM 933 C C . LYS A 1 116 ? 37.943 12.576 -30.373 1.00 86.94 116 LYS A C 1
ATOM 935 O O . LYS A 1 116 ? 38.050 13.347 -31.325 1.00 86.94 116 LYS A O 1
ATOM 940 N N . ASN A 1 117 ? 36.771 12.047 -30.030 1.00 89.62 117 ASN A N 1
ATOM 941 C CA . ASN A 1 117 ? 35.553 12.325 -30.770 1.00 89.62 117 ASN A CA 1
ATOM 942 C C . ASN A 1 117 ? 35.047 13.741 -30.452 1.00 89.62 117 ASN A C 1
ATOM 944 O O . ASN A 1 117 ? 35.038 14.181 -29.303 1.00 89.62 117 ASN A O 1
ATOM 948 N N . SER A 1 118 ? 34.542 14.437 -31.474 1.00 88.25 118 SER A N 1
ATOM 949 C CA . SER A 1 118 ? 33.884 15.743 -31.338 1.00 88.25 118 SER A CA 1
ATOM 950 C C . SER A 1 118 ? 32.756 15.759 -30.297 1.00 88.25 118 SER A C 1
ATOM 952 O O . SER A 1 118 ? 32.453 16.812 -29.736 1.00 88.25 118 SER A O 1
ATOM 954 N N . LEU A 1 119 ? 32.134 14.604 -30.026 1.00 88.50 119 LEU A N 1
ATOM 955 C CA . LEU A 1 119 ? 31.116 14.461 -28.990 1.00 88.50 119 LEU A CA 1
ATOM 956 C C . LEU A 1 119 ? 31.657 14.821 -27.600 1.00 88.50 119 LEU A C 1
ATOM 958 O O . LEU A 1 119 ? 30.998 15.572 -26.888 1.00 88.50 119 LEU A O 1
ATOM 962 N N . LEU A 1 120 ? 32.855 14.350 -27.243 1.00 90.19 120 LEU A N 1
ATOM 963 C CA . LEU A 1 120 ? 33.468 14.631 -25.944 1.00 90.19 120 LEU A CA 1
ATOM 964 C C . LEU A 1 120 ? 33.681 16.140 -25.755 1.00 90.19 120 LEU A C 1
ATOM 966 O O . LEU A 1 120 ? 33.278 16.706 -24.743 1.00 90.19 120 LEU A O 1
ATOM 970 N N . PHE A 1 121 ? 34.206 16.817 -26.780 1.00 88.50 121 PHE A N 1
ATOM 971 C CA . PHE A 1 121 ? 34.404 18.268 -26.761 1.00 88.50 121 PHE A CA 1
ATOM 972 C C . PHE A 1 121 ? 33.086 19.047 -26.606 1.00 88.50 121 PHE A C 1
ATOM 974 O O . PHE A 1 121 ? 33.008 20.003 -25.836 1.00 88.50 121 PHE A O 1
ATOM 981 N N . LYS A 1 122 ? 32.016 18.614 -27.285 1.00 89.94 122 LYS A N 1
ATOM 982 C CA . LYS A 1 122 ? 30.682 19.223 -27.141 1.00 89.94 122 LYS A CA 1
ATOM 983 C C . LYS A 1 122 ? 30.092 19.023 -25.745 1.00 89.94 122 LYS A C 1
ATOM 985 O O . LYS A 1 122 ? 29.348 19.883 -25.281 1.00 89.94 122 LYS A O 1
ATOM 990 N N . LEU A 1 123 ? 30.377 17.896 -25.095 1.00 89.12 123 LEU A N 1
ATOM 991 C CA . LEU A 1 123 ? 29.920 17.629 -23.729 1.00 89.12 123 LEU A CA 1
ATOM 992 C C . LEU A 1 123 ? 30.698 18.474 -22.716 1.00 89.12 123 LEU A C 1
ATOM 994 O O . LEU A 1 123 ? 30.084 19.015 -21.800 1.00 89.12 123 LEU A O 1
ATOM 998 N N . TYR A 1 124 ? 31.998 18.684 -22.937 1.00 88.88 124 TYR A N 1
ATOM 999 C CA . TYR A 1 124 ? 32.819 19.585 -22.123 1.00 88.88 124 TYR A CA 1
ATOM 1000 C C . TYR A 1 124 ? 32.301 21.022 -22.088 1.00 88.88 124 TYR A C 1
ATOM 1002 O O . TYR A 1 124 ? 32.319 21.653 -21.041 1.00 88.88 124 TYR A O 1
ATOM 1010 N N . GLN A 1 125 ? 31.779 21.526 -23.205 1.00 86.12 125 GLN A N 1
ATOM 1011 C CA . GLN A 1 125 ? 31.185 22.867 -23.264 1.00 86.12 125 GLN A CA 1
ATOM 1012 C C . GLN A 1 125 ? 29.843 22.989 -22.526 1.00 86.12 125 GLN A C 1
ATOM 1014 O O . GLN A 1 125 ? 29.363 24.098 -22.310 1.00 86.12 125 GLN A O 1
ATOM 1019 N N . LYS A 1 126 ? 29.202 21.861 -22.204 1.00 77.06 126 LYS A N 1
ATOM 1020 C CA . LYS A 1 126 ? 27.884 21.801 -21.556 1.00 77.06 126 LYS A CA 1
ATOM 1021 C C . LYS A 1 126 ? 27.948 21.416 -20.076 1.00 77.06 126 LYS A C 1
ATOM 1023 O O . LYS A 1 126 ? 26.889 21.295 -19.461 1.00 77.06 126 LYS A O 1
ATOM 1028 N N . SER A 1 127 ? 29.145 21.149 -19.561 1.00 67.94 127 SER A N 1
ATOM 1029 C CA . SER A 1 127 ? 29.385 20.660 -18.199 1.00 67.94 127 SER A CA 1
ATOM 1030 C C . SER A 1 127 ? 29.783 21.781 -17.254 1.00 67.94 127 SER A C 1
ATOM 1032 O O . SER A 1 127 ? 30.326 22.793 -17.745 1.00 67.94 127 SER A O 1
#

Secondary structure (DSSP, 8-state):
-HHHHHHHHHHHHHHHHHHTTS-S--HHHHHHHHHHHHHHHHHHHHHHHHHHHHHHHHHH-S-----TT--SS------TT--------------PPP--HHHHHHHHHHSTTTTTSHHHHHHHTT-